Protein AF-A0A9E3VL51-F1 (afdb_monomer_lite)

Sequence (146 aa):
MKTIVNIFRLIFYLMVAVIAVWIGSEVNYARRINPKGKFGTLQEYLARHPDTTRIYKTEKNGNQYIIAHGKVDAPLALPSSPPAYVFDSSGKLIDWAKDPGDNSNFQDKWRSDKREAITRKEIEKTFQPAGRADGSPAAGEPSAHP

Structure (mmCIF, N/CA/C/O backbone):
data_AF-A0A9E3VL51-F1
#
_entry.id   AF-A0A9E3VL51-F1
#
loop_
_atom_site.group_PDB
_atom_site.id
_atom_site.type_symbol
_atom_site.label_atom_id
_atom_site.label_alt_id
_atom_site.label_comp_id
_atom_site.label_asym_id
_atom_site.label_entity_id
_atom_site.label_seq_id
_atom_site.pdbx_PDB_ins_code
_atom_site.Cartn_x
_atom_site.Cartn_y
_atom_site.Cartn_z
_atom_site.occupancy
_atom_site.B_iso_or_equiv
_atom_site.auth_seq_id
_atom_site.auth_comp_id
_atom_site.auth_asym_id
_atom_site.auth_atom_id
_atom_site.pdbx_PDB_model_num
ATOM 1 N N . MET A 1 1 ? 28.400 9.227 -43.558 1.00 74.50 1 MET A N 1
ATOM 2 C CA . MET A 1 1 ? 27.178 8.391 -43.446 1.00 74.50 1 MET A CA 1
ATOM 3 C C . MET A 1 1 ? 27.254 7.337 -42.332 1.00 74.50 1 MET A C 1
ATOM 5 O O . MET A 1 1 ? 26.358 7.317 -41.503 1.00 74.50 1 MET A O 1
ATOM 9 N N . LYS A 1 2 ? 28.315 6.512 -42.235 1.00 87.44 2 LYS A N 1
ATOM 10 C CA . LYS A 1 2 ? 28.448 5.462 -41.191 1.00 87.44 2 LYS A CA 1
ATOM 11 C C . LYS A 1 2 ? 28.340 5.979 -39.742 1.00 87.44 2 LYS A C 1
ATOM 13 O O . LYS A 1 2 ? 27.643 5.374 -38.937 1.00 87.44 2 LYS A O 1
ATOM 18 N N . THR A 1 3 ? 28.959 7.119 -39.426 1.00 91.62 3 THR A N 1
ATOM 19 C CA . THR A 1 3 ? 28.921 7.723 -38.078 1.00 91.62 3 THR A CA 1
ATOM 20 C C . THR A 1 3 ? 27.504 8.091 -37.640 1.00 91.62 3 THR A C 1
ATOM 22 O O . THR A 1 3 ? 27.109 7.785 -36.523 1.00 91.62 3 THR A O 1
ATOM 25 N N . ILE A 1 4 ? 26.712 8.671 -38.545 1.00 90.88 4 ILE A N 1
ATOM 26 C CA . ILE A 1 4 ? 25.325 9.075 -38.275 1.00 90.88 4 ILE A CA 1
ATOM 27 C C . ILE A 1 4 ? 24.457 7.843 -37.970 1.00 90.88 4 ILE A C 1
ATOM 29 O O . ILE A 1 4 ? 23.721 7.831 -36.989 1.00 90.88 4 ILE A O 1
ATOM 33 N N . VAL A 1 5 ? 24.598 6.766 -38.750 1.00 92.88 5 VAL A N 1
ATOM 34 C CA . VAL A 1 5 ? 23.866 5.505 -38.521 1.00 92.88 5 VAL A CA 1
ATOM 35 C C . VAL A 1 5 ? 24.228 4.873 -37.171 1.00 92.88 5 VAL A C 1
ATOM 37 O O . VAL A 1 5 ? 23.353 4.369 -36.469 1.00 92.88 5 VAL A O 1
ATOM 40 N N . ASN A 1 6 ? 25.503 4.922 -36.777 1.00 95.12 6 ASN A N 1
ATOM 41 C CA . ASN A 1 6 ? 25.940 4.408 -35.478 1.00 95.12 6 ASN A CA 1
ATOM 42 C C . ASN A 1 6 ? 25.379 5.230 -34.308 1.00 95.12 6 ASN A C 1
ATOM 44 O O . ASN A 1 6 ? 24.996 4.645 -33.298 1.00 95.12 6 ASN A O 1
ATOM 48 N N . ILE A 1 7 ? 25.269 6.555 -34.459 1.00 95.88 7 ILE A N 1
ATOM 49 C CA . ILE A 1 7 ? 24.652 7.430 -33.451 1.00 95.88 7 ILE A CA 1
ATOM 50 C C . ILE A 1 7 ? 23.179 7.060 -33.249 1.00 95.88 7 ILE A C 1
ATOM 52 O O . ILE A 1 7 ? 22.758 6.852 -32.114 1.00 95.88 7 ILE A O 1
ATOM 56 N N . PHE A 1 8 ? 22.405 6.893 -34.326 1.00 96.88 8 PHE A N 1
ATOM 57 C CA . PHE A 1 8 ? 20.997 6.494 -34.206 1.00 96.88 8 PHE A CA 1
ATOM 58 C C . PHE A 1 8 ? 20.822 5.132 -33.528 1.00 96.88 8 PHE A C 1
ATOM 60 O O . PHE A 1 8 ? 19.945 4.980 -32.680 1.00 96.88 8 PHE A O 1
ATOM 67 N N . ARG A 1 9 ? 21.680 4.154 -33.843 1.00 97.31 9 ARG A N 1
ATOM 68 C CA . ARG A 1 9 ? 21.671 2.845 -33.168 1.00 97.31 9 ARG A CA 1
ATOM 69 C C . ARG A 1 9 ? 21.969 2.969 -31.678 1.00 97.31 9 ARG A C 1
ATOM 71 O O . ARG A 1 9 ? 21.277 2.354 -30.874 1.00 97.31 9 ARG A O 1
ATOM 78 N N . LEU A 1 10 ? 22.968 3.770 -31.308 1.00 97.31 10 LEU A N 1
ATOM 79 C CA . LEU A 1 10 ? 23.308 4.002 -29.906 1.00 97.31 10 LEU A CA 1
ATOM 80 C C . LEU A 1 10 ? 22.140 4.645 -29.148 1.00 97.31 10 LEU A C 1
ATOM 82 O O . LEU A 1 10 ? 21.767 4.151 -28.089 1.00 97.31 10 LEU A O 1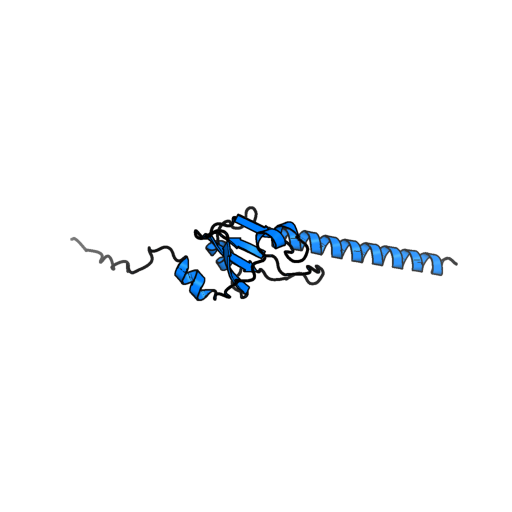
ATOM 86 N N . ILE A 1 11 ? 21.528 5.693 -29.709 1.00 97.56 11 ILE A N 1
ATOM 87 C CA . ILE A 1 11 ? 20.356 6.358 -29.116 1.00 97.56 11 ILE A CA 1
ATOM 88 C C . ILE A 1 11 ? 19.211 5.362 -28.929 1.00 97.56 11 ILE A C 1
ATOM 90 O O . ILE A 1 11 ? 18.610 5.307 -27.858 1.00 97.56 11 ILE A O 1
ATOM 94 N N . PHE A 1 12 ? 18.944 4.538 -29.942 1.00 97.75 12 PHE A N 1
ATOM 95 C CA . PHE A 1 12 ? 17.915 3.510 -29.865 1.00 97.75 12 PHE A CA 1
ATOM 96 C C . PHE A 1 12 ? 18.172 2.526 -28.713 1.00 97.75 12 PHE A C 1
ATOM 98 O O . PHE A 1 12 ? 17.281 2.297 -27.897 1.00 97.75 12 PHE A O 1
ATOM 105 N N . TYR A 1 13 ? 19.390 1.991 -28.586 1.00 98.19 13 TYR A N 1
ATOM 106 C CA . TYR A 1 13 ? 19.721 1.078 -27.488 1.00 98.19 13 TYR A CA 1
ATOM 107 C C . TYR A 1 13 ? 19.619 1.741 -26.115 1.00 98.19 13 TYR A C 1
ATOM 109 O O . TYR A 1 13 ? 19.123 1.117 -25.178 1.00 98.19 13 TYR A O 1
ATOM 117 N N . LEU A 1 14 ? 20.033 3.005 -25.994 1.00 98.06 14 LEU A N 1
ATOM 118 C CA . LEU A 1 14 ? 19.889 3.760 -24.750 1.00 98.06 14 LEU A CA 1
ATOM 119 C C . LEU A 1 14 ? 18.415 3.941 -24.371 1.00 98.06 14 LEU A C 1
ATOM 121 O O . LEU A 1 14 ? 18.055 3.706 -23.220 1.00 98.06 14 LEU A O 1
ATOM 125 N N . MET A 1 15 ? 17.545 4.279 -25.328 1.00 97.56 15 MET A N 1
ATOM 126 C CA . MET A 1 15 ? 16.105 4.374 -25.074 1.00 97.56 15 MET A CA 1
ATOM 127 C C . MET A 1 15 ? 15.510 3.039 -24.619 1.00 97.56 15 MET A C 1
ATOM 129 O O . MET A 1 15 ? 14.781 2.999 -23.629 1.00 97.56 15 MET A O 1
ATOM 133 N N . VAL A 1 16 ? 15.848 1.939 -25.300 1.00 97.88 16 VAL A N 1
ATOM 134 C CA . VAL A 1 16 ? 15.376 0.597 -24.925 1.00 97.88 16 VAL A CA 1
ATOM 135 C C . VAL A 1 16 ? 15.843 0.224 -23.515 1.00 97.88 16 VAL A C 1
ATOM 137 O O . VAL A 1 16 ? 15.047 -0.280 -22.724 1.00 97.88 16 VAL A O 1
ATOM 140 N N . ALA A 1 17 ? 17.100 0.513 -23.168 1.00 96.81 17 ALA A N 1
ATOM 141 C CA . ALA A 1 17 ? 17.639 0.246 -21.837 1.00 96.81 17 ALA A CA 1
ATOM 142 C C . ALA A 1 17 ? 16.905 1.038 -20.741 1.00 96.81 17 ALA A C 1
ATOM 144 O O . ALA A 1 17 ? 16.533 0.464 -19.719 1.00 96.81 17 ALA A O 1
ATOM 145 N N . VAL A 1 18 ? 16.634 2.330 -20.964 1.00 95.69 18 VAL A N 1
ATOM 146 C CA . VAL A 1 18 ? 15.885 3.171 -20.014 1.00 95.69 18 VAL A CA 1
ATOM 147 C C . VAL A 1 18 ? 14.462 2.645 -19.812 1.00 95.69 18 VAL A C 1
ATOM 149 O O . VAL A 1 18 ? 14.020 2.510 -18.670 1.00 95.69 18 VAL A O 1
ATOM 152 N N . ILE A 1 19 ? 13.766 2.278 -20.894 1.00 95.00 19 ILE A N 1
ATOM 153 C CA . ILE A 1 19 ? 12.416 1.701 -20.817 1.00 95.00 19 ILE A CA 1
ATOM 154 C C . ILE A 1 19 ? 12.438 0.380 -20.038 1.00 95.00 19 ILE A C 1
ATOM 156 O O . ILE A 1 19 ? 11.595 0.167 -19.168 1.00 95.00 19 ILE A O 1
ATOM 160 N N . ALA A 1 20 ? 13.412 -0.496 -20.296 1.00 95.50 20 ALA A N 1
ATOM 161 C CA . ALA A 1 20 ? 13.527 -1.773 -19.594 1.00 95.50 20 ALA A CA 1
ATOM 162 C C . ALA A 1 20 ? 13.759 -1.590 -18.083 1.00 95.50 20 ALA A C 1
ATOM 164 O O . ALA A 1 20 ? 13.119 -2.269 -17.276 1.00 95.50 20 ALA A O 1
ATOM 165 N N . VAL A 1 21 ? 14.622 -0.647 -17.689 1.00 94.56 21 VAL A N 1
ATOM 166 C CA . VAL A 1 21 ? 14.849 -0.312 -16.273 1.00 94.56 21 VAL A CA 1
ATOM 167 C C . VAL A 1 21 ? 13.580 0.256 -15.632 1.00 94.56 21 VAL A C 1
ATOM 169 O O . VAL A 1 21 ? 13.233 -0.140 -14.517 1.00 94.56 21 VAL A O 1
ATOM 172 N N . TRP A 1 22 ? 12.855 1.131 -16.333 1.00 93.44 22 TRP A N 1
ATOM 173 C CA . TRP A 1 22 ? 11.591 1.688 -15.848 1.00 93.44 22 TRP A CA 1
ATOM 174 C C . TRP A 1 22 ? 10.532 0.596 -15.615 1.00 93.44 22 TRP A C 1
ATOM 176 O O . TRP A 1 22 ? 9.996 0.485 -14.511 1.00 93.44 22 TRP A O 1
ATOM 186 N N . ILE A 1 23 ? 10.314 -0.290 -16.596 1.00 92.94 23 ILE A N 1
ATOM 187 C CA . ILE A 1 23 ? 9.395 -1.435 -16.467 1.00 92.94 23 ILE A CA 1
ATOM 188 C C . ILE A 1 23 ? 9.811 -2.333 -15.295 1.00 92.94 23 ILE A C 1
ATOM 190 O O . ILE A 1 23 ? 8.974 -2.740 -14.486 1.00 92.94 23 ILE A O 1
ATOM 194 N N . GLY A 1 24 ? 11.107 -2.634 -15.172 1.00 92.94 24 GLY A N 1
ATOM 195 C CA . GLY A 1 24 ? 11.634 -3.437 -14.070 1.00 92.94 24 GLY A CA 1
ATOM 196 C C . GLY A 1 24 ? 11.361 -2.806 -12.701 1.00 92.94 24 GLY A C 1
ATOM 197 O O . GLY A 1 24 ? 10.958 -3.509 -11.770 1.00 92.94 24 GLY A O 1
ATOM 198 N N . SER A 1 25 ? 11.513 -1.484 -12.586 1.00 91.06 25 SER A N 1
ATOM 199 C CA . SER A 1 25 ? 11.181 -0.727 -11.376 1.00 91.06 25 SER A CA 1
ATOM 200 C C . SER A 1 25 ? 9.696 -0.820 -11.027 1.00 91.06 25 SER A C 1
ATOM 202 O O . SER A 1 25 ? 9.370 -1.125 -9.880 1.00 91.06 25 SER A O 1
ATOM 204 N N . GLU A 1 26 ? 8.800 -0.629 -11.998 1.00 90.69 26 GLU A N 1
ATOM 205 C CA . GLU A 1 26 ? 7.345 -0.737 -11.808 1.00 90.69 26 GLU A CA 1
ATOM 206 C C . GLU A 1 26 ? 6.927 -2.137 -11.337 1.00 90.69 26 GLU A C 1
ATOM 208 O O . GLU A 1 26 ? 6.191 -2.290 -10.356 1.00 90.69 26 GLU A O 1
ATOM 213 N N . VAL A 1 27 ? 7.454 -3.185 -11.977 1.00 92.00 27 VAL A N 1
ATOM 214 C CA . VAL A 1 27 ? 7.180 -4.578 -11.591 1.00 92.00 27 VAL A CA 1
ATOM 215 C C . VAL A 1 27 ? 7.719 -4.872 -10.192 1.00 92.00 27 VAL A C 1
ATOM 217 O O . VAL A 1 27 ? 7.027 -5.483 -9.373 1.00 92.00 27 VAL A O 1
ATOM 220 N N . ASN A 1 28 ? 8.942 -4.433 -9.889 1.00 92.56 28 ASN A N 1
ATOM 221 C CA . ASN A 1 28 ? 9.540 -4.616 -8.571 1.00 92.56 28 ASN A CA 1
ATOM 222 C C . ASN A 1 28 ? 8.766 -3.853 -7.487 1.00 92.56 28 ASN A C 1
ATOM 224 O O . ASN A 1 28 ? 8.507 -4.392 -6.410 1.00 92.56 28 ASN A O 1
ATOM 228 N N . TYR A 1 29 ? 8.354 -2.616 -7.762 1.00 92.19 29 TYR A N 1
ATOM 229 C CA . TYR A 1 29 ? 7.515 -1.831 -6.867 1.00 92.19 29 TYR A CA 1
ATOM 230 C C . TYR A 1 29 ? 6.194 -2.551 -6.590 1.00 92.19 29 TYR A C 1
ATOM 232 O O . TYR A 1 29 ? 5.939 -2.890 -5.435 1.00 92.19 29 TYR A O 1
ATOM 240 N N . ALA A 1 30 ? 5.433 -2.907 -7.631 1.00 91.75 30 ALA A N 1
ATOM 241 C CA . ALA A 1 30 ? 4.165 -3.627 -7.511 1.00 91.75 30 ALA A CA 1
ATOM 242 C C . ALA A 1 30 ? 4.298 -4.923 -6.694 1.00 91.75 30 ALA A C 1
ATOM 244 O O . ALA A 1 30 ? 3.460 -5.223 -5.842 1.00 91.75 30 ALA A O 1
ATOM 245 N N . ARG A 1 31 ? 5.384 -5.680 -6.903 1.00 92.88 31 ARG A N 1
ATOM 246 C CA . ARG A 1 31 ? 5.680 -6.885 -6.119 1.00 92.88 31 ARG A CA 1
ATOM 247 C C . ARG A 1 31 ? 5.956 -6.573 -4.658 1.00 92.88 31 ARG A C 1
ATOM 249 O O . ARG A 1 31 ? 5.488 -7.328 -3.812 1.00 92.88 31 ARG A O 1
ATOM 256 N N . ARG A 1 32 ? 6.691 -5.506 -4.333 1.00 91.62 32 ARG A N 1
ATOM 257 C CA . ARG A 1 32 ? 7.026 -5.129 -2.946 1.00 91.62 32 ARG A CA 1
ATOM 258 C C . ARG A 1 32 ? 5.794 -4.725 -2.141 1.00 91.62 32 ARG A C 1
ATOM 260 O O . ARG A 1 32 ? 5.664 -5.194 -1.012 1.00 91.62 32 ARG A O 1
ATOM 267 N N . ILE A 1 33 ? 4.873 -3.971 -2.738 1.00 94.31 33 ILE A N 1
ATOM 268 C CA . ILE A 1 33 ? 3.664 -3.473 -2.058 1.00 94.31 33 ILE A CA 1
ATOM 269 C C . ILE A 1 33 ? 2.475 -4.445 -2.089 1.00 94.31 33 ILE A C 1
ATOM 271 O O . ILE A 1 33 ? 1.484 -4.226 -1.408 1.00 94.31 33 ILE A O 1
ATOM 275 N N . ASN A 1 34 ? 2.555 -5.551 -2.835 1.00 95.56 34 ASN A N 1
ATOM 276 C CA . ASN A 1 34 ? 1.509 -6.573 -2.806 1.00 95.56 34 ASN A CA 1
ATOM 277 C C . ASN A 1 34 ? 1.444 -7.253 -1.417 1.00 95.56 34 ASN A C 1
ATOM 279 O O . ASN A 1 34 ? 2.468 -7.809 -0.996 1.00 95.56 34 ASN A O 1
ATOM 283 N N . PRO A 1 35 ? 0.286 -7.256 -0.726 1.00 96.06 35 PRO A N 1
ATOM 284 C CA . PRO A 1 35 ? 0.134 -7.855 0.603 1.00 96.06 35 PRO A CA 1
ATOM 285 C C . PRO A 1 35 ? 0.059 -9.392 0.595 1.00 96.06 35 PRO A C 1
ATOM 287 O O . PRO A 1 35 ? 0.287 -10.031 1.625 1.00 96.06 35 PRO A O 1
ATOM 290 N N . LYS A 1 36 ? -0.245 -10.015 -0.553 1.00 95.81 36 LYS A N 1
ATOM 291 C CA . LYS A 1 36 ? -0.479 -11.461 -0.665 1.00 95.81 36 LYS A CA 1
ATOM 292 C C . LYS A 1 36 ? 0.735 -12.260 -0.181 1.00 95.81 36 LYS A C 1
ATOM 294 O O . LYS A 1 36 ? 1.840 -12.100 -0.696 1.00 95.81 36 LYS A O 1
ATOM 299 N N . GLY A 1 37 ? 0.506 -13.135 0.801 1.00 94.69 37 GLY A N 1
ATOM 300 C CA . GLY A 1 37 ? 1.543 -13.973 1.414 1.00 94.69 37 GLY A CA 1
ATOM 301 C C . GLY A 1 37 ? 2.520 -13.220 2.324 1.00 94.69 37 GLY A C 1
ATOM 302 O O . GLY A 1 37 ? 3.539 -13.785 2.705 1.00 94.69 37 GLY A O 1
ATOM 303 N N . LYS A 1 38 ? 2.247 -11.950 2.654 1.00 95.50 38 LYS A N 1
ATOM 304 C CA . LYS A 1 38 ? 3.124 -11.113 3.486 1.00 95.50 38 LYS A CA 1
ATOM 305 C C . LYS A 1 38 ? 2.474 -10.677 4.787 1.00 95.50 38 LYS A C 1
ATOM 307 O O . LYS A 1 38 ? 3.127 -10.726 5.824 1.00 95.50 38 LYS A O 1
ATOM 312 N N . PHE A 1 39 ? 1.240 -10.205 4.718 1.00 96.44 39 PHE A N 1
ATOM 313 C CA . PHE A 1 39 ? 0.458 -9.847 5.891 1.00 96.44 39 PHE A CA 1
ATOM 314 C C . PHE A 1 39 ? -1.029 -9.944 5.565 1.00 96.44 39 PHE A C 1
ATOM 316 O O . PHE A 1 39 ? -1.449 -9.695 4.433 1.00 96.44 39 PHE A O 1
ATOM 323 N N . GLY A 1 40 ? -1.811 -10.322 6.567 1.00 96.69 40 GLY A N 1
ATOM 324 C CA . GLY A 1 40 ? -3.266 -10.390 6.515 1.00 96.69 40 GLY A CA 1
ATOM 325 C C . GLY A 1 40 ? -3.941 -9.516 7.567 1.00 96.69 40 GLY A C 1
ATOM 326 O O . GLY A 1 40 ? -5.166 -9.424 7.555 1.00 96.69 40 GLY A O 1
ATOM 327 N N . THR A 1 41 ? -3.175 -8.878 8.458 1.00 97.06 41 THR A N 1
ATOM 328 C CA . THR A 1 41 ? -3.718 -8.061 9.550 1.00 97.06 41 THR A CA 1
ATOM 329 C C . THR A 1 41 ? -3.078 -6.675 9.637 1.00 97.06 41 THR A C 1
ATOM 331 O O . THR A 1 41 ? -1.962 -6.445 9.164 1.00 97.06 41 THR A O 1
ATOM 334 N N . LEU A 1 42 ? -3.785 -5.738 10.269 1.00 95.88 42 LEU A N 1
ATOM 335 C CA . LEU A 1 42 ? -3.323 -4.376 10.526 1.00 95.88 42 LEU A CA 1
ATOM 336 C C . LEU A 1 42 ? -2.089 -4.365 11.436 1.00 95.88 42 LEU A C 1
ATOM 338 O O . LEU A 1 42 ? -1.171 -3.581 11.218 1.00 95.88 42 LEU A O 1
ATOM 342 N N . GLN A 1 43 ? -2.029 -5.267 12.417 1.00 95.06 43 GLN A N 1
ATOM 343 C CA . GLN A 1 43 ? -0.877 -5.395 13.306 1.00 95.06 43 GLN A CA 1
ATOM 344 C C . GLN A 1 43 ? 0.381 -5.830 12.539 1.00 95.06 43 GLN A C 1
ATOM 346 O O . GLN A 1 43 ? 1.435 -5.212 12.682 1.00 95.06 43 GLN A O 1
ATOM 351 N N . GLU A 1 44 ? 0.268 -6.849 11.682 1.00 95.56 44 GLU A N 1
ATOM 352 C CA . GLU A 1 44 ? 1.368 -7.296 10.818 1.00 95.56 44 GLU A CA 1
ATOM 353 C C . GLU A 1 44 ? 1.801 -6.204 9.832 1.00 95.56 44 GLU A C 1
ATOM 355 O O . GLU A 1 44 ? 2.998 -6.008 9.605 1.00 95.56 44 GLU A O 1
ATOM 360 N N . TYR A 1 45 ? 0.837 -5.465 9.270 1.00 96.06 45 TYR A N 1
ATOM 361 C CA . TYR A 1 45 ? 1.109 -4.314 8.414 1.00 96.06 45 TYR A CA 1
ATOM 362 C C . TYR A 1 45 ? 1.924 -3.247 9.158 1.00 96.06 45 TYR A C 1
ATOM 364 O O . TYR A 1 45 ? 2.988 -2.843 8.690 1.00 96.06 45 TYR A O 1
ATOM 372 N N . LEU A 1 46 ? 1.475 -2.821 10.342 1.00 94.88 46 LEU A N 1
ATOM 373 C CA . LEU A 1 46 ? 2.154 -1.791 11.129 1.00 94.88 46 LEU A CA 1
ATOM 374 C C . LEU A 1 46 ? 3.548 -2.231 11.584 1.00 94.88 46 LEU A C 1
ATOM 376 O O . LEU A 1 46 ? 4.468 -1.410 11.584 1.00 94.88 46 LEU A O 1
ATOM 380 N N . ALA A 1 47 ? 3.730 -3.505 11.939 1.00 94.12 47 ALA A N 1
ATOM 381 C CA . ALA A 1 47 ? 5.036 -4.061 12.292 1.00 94.12 47 ALA A CA 1
ATOM 382 C C . ALA A 1 47 ? 6.028 -3.995 11.119 1.00 94.12 47 ALA A C 1
ATOM 384 O O . ALA A 1 47 ? 7.208 -3.711 11.312 1.00 94.12 47 ALA A O 1
ATOM 385 N N . ARG A 1 48 ? 5.544 -4.214 9.891 1.00 93.94 48 ARG A N 1
ATOM 386 C CA . ARG A 1 48 ? 6.348 -4.155 8.662 1.00 93.94 48 ARG A CA 1
ATOM 387 C C . ARG A 1 48 ? 6.599 -2.731 8.166 1.00 93.94 48 ARG A C 1
ATOM 389 O O . ARG A 1 48 ? 7.603 -2.488 7.502 1.00 93.94 48 ARG A O 1
ATOM 396 N N . HIS A 1 49 ? 5.691 -1.811 8.471 1.00 93.75 49 HIS A N 1
ATOM 397 C CA . HIS A 1 49 ? 5.722 -0.424 8.014 1.00 93.75 49 HIS A CA 1
ATOM 398 C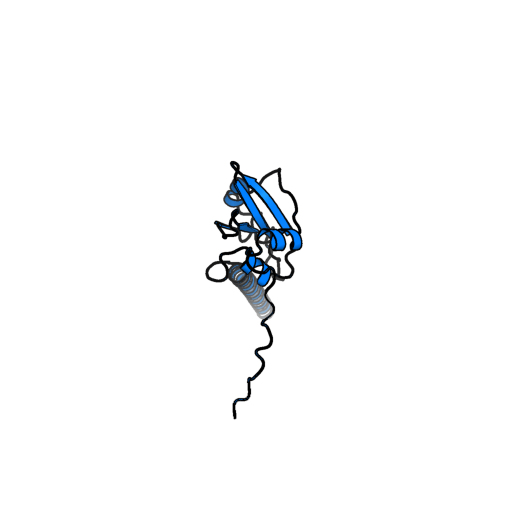 C . HIS A 1 49 ? 5.777 0.535 9.216 1.00 93.75 49 HIS A C 1
ATOM 400 O O . HIS A 1 49 ? 4.784 1.219 9.509 1.00 93.75 49 HIS A O 1
ATOM 406 N N . PRO A 1 50 ? 6.913 0.575 9.951 1.00 91.56 50 PRO A N 1
ATOM 407 C CA . PRO A 1 50 ? 7.082 1.394 11.156 1.00 91.56 50 PRO A CA 1
ATOM 408 C C . PRO A 1 50 ? 6.846 2.894 10.899 1.00 91.56 50 PRO A C 1
ATOM 410 O O . PRO A 1 50 ? 6.381 3.616 11.776 1.00 91.56 50 PRO A O 1
ATOM 413 N N . ASP A 1 51 ? 7.089 3.341 9.671 1.00 90.88 51 ASP A N 1
ATOM 414 C CA . ASP A 1 51 ? 6.999 4.720 9.199 1.00 90.88 51 ASP A CA 1
ATOM 415 C C . ASP A 1 51 ? 5.620 5.110 8.629 1.00 90.88 51 ASP A C 1
ATOM 417 O O . ASP A 1 51 ? 5.469 6.195 8.066 1.00 90.88 51 ASP A O 1
ATOM 421 N N . THR A 1 52 ? 4.590 4.265 8.774 1.00 92.81 52 THR A N 1
ATOM 422 C CA . THR A 1 52 ? 3.229 4.611 8.329 1.00 92.81 52 THR A CA 1
ATOM 423 C C . THR A 1 52 ? 2.691 5.810 9.112 1.00 92.81 52 THR A C 1
ATOM 425 O O . THR A 1 52 ? 2.414 5.710 10.307 1.00 92.81 52 THR A O 1
ATOM 428 N N . THR A 1 53 ? 2.476 6.929 8.419 1.00 89.88 53 THR A N 1
ATOM 429 C CA . THR A 1 53 ? 1.933 8.173 9.000 1.00 89.88 53 THR A CA 1
ATOM 430 C C . THR A 1 53 ? 0.502 8.478 8.573 1.00 89.88 53 THR A C 1
ATOM 432 O O . THR A 1 53 ? -0.196 9.227 9.248 1.00 89.88 53 THR A O 1
ATOM 435 N N . ARG A 1 54 ? 0.049 7.912 7.451 1.00 94.56 54 ARG A N 1
ATOM 436 C CA . ARG A 1 54 ? -1.260 8.201 6.859 1.00 94.56 54 ARG A CA 1
ATOM 437 C C . ARG A 1 54 ? -2.203 7.037 7.101 1.00 94.56 54 ARG A C 1
ATOM 439 O O . ARG A 1 54 ? -2.225 6.080 6.325 1.00 94.56 54 ARG A O 1
ATOM 446 N N . ILE A 1 55 ? -2.960 7.129 8.187 1.00 96.31 55 ILE A N 1
ATOM 447 C CA . ILE A 1 55 ? -3.993 6.157 8.519 1.00 96.31 55 ILE A CA 1
ATOM 448 C C . ILE A 1 55 ? -5.306 6.894 8.748 1.00 96.31 55 ILE A C 1
ATOM 450 O O . ILE A 1 55 ? -5.346 7.928 9.412 1.00 96.31 55 ILE A O 1
ATOM 454 N N . TYR A 1 56 ? -6.373 6.361 8.169 1.00 96.25 56 TYR A N 1
ATOM 455 C CA . TYR A 1 56 ? -7.704 6.936 8.246 1.00 96.25 56 TYR A CA 1
ATOM 456 C C . TYR A 1 56 ? -8.692 5.899 8.741 1.00 96.25 56 TYR A C 1
ATOM 458 O O . TYR A 1 56 ? -8.674 4.750 8.302 1.00 96.25 56 TYR A O 1
ATOM 466 N N . LYS A 1 57 ? -9.601 6.333 9.599 1.00 95.69 57 LYS A N 1
ATOM 467 C CA . LYS A 1 57 ? -10.819 5.610 9.916 1.00 95.69 57 LYS A CA 1
ATOM 468 C C . LYS A 1 57 ? -11.926 6.095 8.990 1.00 95.69 57 LYS A C 1
ATOM 470 O O . LYS A 1 57 ? -12.064 7.293 8.740 1.00 95.69 57 LYS A O 1
ATOM 475 N N . THR A 1 58 ? -12.710 5.170 8.460 1.00 95.38 58 THR A N 1
ATOM 476 C CA . THR A 1 58 ? -13.896 5.497 7.673 1.00 95.38 58 THR A CA 1
ATOM 477 C C . THR A 1 58 ? -15.038 4.568 8.040 1.00 95.38 58 THR A C 1
ATOM 479 O O . THR A 1 58 ? -14.820 3.438 8.473 1.00 95.38 58 THR A O 1
ATOM 482 N N . GLU A 1 59 ? -16.261 5.053 7.887 1.00 94.19 59 GLU A N 1
ATOM 483 C CA . GLU A 1 59 ? -17.464 4.265 8.099 1.00 94.19 59 GLU A CA 1
ATOM 484 C C . GLU A 1 59 ? -18.169 4.057 6.763 1.00 94.19 59 GLU A C 1
ATOM 486 O O . GLU A 1 59 ? -18.347 4.998 5.985 1.00 94.19 59 GLU A O 1
ATOM 491 N N . LYS A 1 60 ? -18.574 2.817 6.494 1.00 91.75 60 LYS A N 1
ATOM 492 C CA . LYS A 1 60 ? -19.368 2.473 5.321 1.00 91.75 60 LYS A CA 1
ATOM 493 C C . LYS A 1 60 ? -20.425 1.448 5.700 1.00 91.75 60 LYS A C 1
ATOM 495 O O . LYS A 1 60 ? -20.103 0.377 6.211 1.00 91.75 60 LYS A O 1
ATOM 500 N N . ASN A 1 61 ? -21.688 1.768 5.421 1.00 90.94 61 ASN A N 1
ATOM 501 C CA . ASN A 1 61 ? -22.841 0.918 5.735 1.00 90.94 61 ASN A CA 1
ATOM 502 C C . ASN A 1 61 ? -22.871 0.491 7.219 1.00 90.94 61 ASN A C 1
ATOM 504 O O . ASN A 1 61 ? -23.041 -0.690 7.510 1.00 90.94 61 ASN A O 1
ATOM 508 N N . GLY A 1 62 ? -22.604 1.423 8.143 1.00 90.75 62 GLY A N 1
ATOM 509 C CA . GLY A 1 62 ? -22.562 1.159 9.588 1.00 90.75 62 GLY A CA 1
ATOM 510 C C . GLY A 1 62 ? -21.348 0.360 10.079 1.00 90.75 62 GLY A C 1
ATOM 511 O O . GLY A 1 62 ? -21.236 0.098 11.272 1.00 90.75 62 GLY A O 1
ATOM 512 N N . ASN A 1 63 ? -20.431 -0.028 9.188 1.00 93.88 63 ASN A N 1
ATOM 513 C CA . ASN A 1 63 ? -19.217 -0.758 9.542 1.00 93.88 63 ASN A CA 1
ATOM 514 C C . ASN A 1 63 ? -18.005 0.170 9.514 1.00 93.88 63 ASN A C 1
ATOM 516 O O . ASN A 1 63 ? -17.856 0.988 8.602 1.00 93.88 63 ASN A O 1
ATOM 520 N N . GLN A 1 64 ? -17.123 0.015 10.499 1.00 94.12 64 GLN A N 1
ATOM 521 C CA . GLN A 1 64 ? -15.876 0.767 10.581 1.00 94.12 64 GLN A CA 1
ATOM 522 C C . GLN A 1 64 ? -14.757 0.040 9.840 1.00 94.12 64 GLN A C 1
ATOM 524 O O . GLN A 1 64 ? -14.561 -1.164 10.002 1.00 94.12 64 GLN A O 1
ATOM 529 N N . TYR A 1 65 ? -14.000 0.809 9.067 1.00 96.56 65 TYR A N 1
ATOM 530 C CA . TYR A 1 65 ? -12.851 0.351 8.304 1.00 96.56 65 TYR A CA 1
ATOM 531 C C . TYR A 1 65 ? -11.658 1.258 8.559 1.00 96.56 65 TYR A C 1
ATOM 533 O O . TYR A 1 65 ? -11.799 2.450 8.849 1.00 96.56 65 TYR A O 1
ATOM 541 N N . ILE A 1 66 ? -10.472 0.686 8.408 1.00 97.25 66 ILE A N 1
ATOM 542 C CA . ILE A 1 66 ? -9.207 1.396 8.549 1.00 97.25 66 ILE A CA 1
ATOM 543 C C . ILE A 1 66 ? -8.496 1.350 7.212 1.00 97.25 66 ILE A C 1
ATOM 545 O O . ILE A 1 66 ? -8.286 0.279 6.652 1.00 97.25 66 ILE A O 1
ATOM 549 N N . ILE A 1 67 ? -8.113 2.516 6.708 1.00 97.44 67 ILE A N 1
ATOM 550 C CA . ILE A 1 67 ? -7.347 2.660 5.478 1.00 97.44 67 ILE A CA 1
ATOM 551 C C . ILE A 1 67 ? -5.955 3.144 5.854 1.00 97.44 67 ILE A C 1
ATOM 553 O O . ILE A 1 67 ? -5.787 4.286 6.281 1.00 97.44 67 ILE A O 1
ATOM 557 N N . ALA A 1 68 ? -4.954 2.287 5.682 1.00 97.31 68 ALA A N 1
ATOM 558 C CA . ALA A 1 68 ? -3.557 2.667 5.836 1.00 97.31 68 ALA A CA 1
ATOM 559 C C . ALA A 1 68 ? -2.933 2.903 4.461 1.00 97.31 68 ALA A C 1
ATOM 561 O O . ALA A 1 68 ? -3.091 2.086 3.553 1.00 97.31 68 ALA A O 1
ATOM 562 N N . HIS A 1 69 ? -2.216 4.013 4.306 1.00 96.12 69 HIS A N 1
ATOM 563 C CA . HIS A 1 69 ? -1.440 4.290 3.104 1.00 96.12 69 HIS A CA 1
ATOM 564 C C . HIS A 1 69 ? 0.020 3.900 3.330 1.00 96.12 69 HIS A C 1
ATOM 566 O O . HIS A 1 69 ? 0.649 4.337 4.296 1.00 96.12 69 HIS A O 1
ATOM 572 N N . GLY A 1 70 ? 0.561 3.092 2.421 1.00 93.50 70 GLY A N 1
ATOM 573 C CA . GLY A 1 70 ? 1.979 2.756 2.406 1.00 93.50 70 GLY A CA 1
ATOM 574 C C . GLY A 1 70 ? 2.835 3.906 1.884 1.00 93.50 70 GLY A C 1
ATOM 575 O O . GLY A 1 70 ? 2.341 4.958 1.482 1.00 93.50 70 GLY A O 1
ATOM 576 N N . LYS A 1 71 ? 4.148 3.691 1.856 1.00 90.25 71 LYS A N 1
ATOM 577 C CA . LYS A 1 71 ? 5.103 4.639 1.283 1.00 90.25 71 LYS A CA 1
ATOM 578 C C . LYS A 1 71 ? 5.267 4.418 -0.222 1.00 90.25 71 LYS A C 1
ATOM 580 O O . LYS A 1 71 ? 5.256 3.285 -0.711 1.00 90.25 71 LYS A O 1
ATOM 585 N N . VAL A 1 72 ? 5.477 5.507 -0.953 1.00 87.69 72 VAL A N 1
ATOM 586 C CA . VAL A 1 72 ? 6.013 5.451 -2.316 1.00 87.69 72 VAL A CA 1
ATOM 587 C C . VAL A 1 72 ? 7.534 5.432 -2.199 1.00 87.69 72 VAL A C 1
ATOM 589 O O . VAL A 1 72 ? 8.149 6.456 -1.921 1.00 87.69 72 VAL A O 1
ATOM 592 N N . ASP A 1 73 ? 8.128 4.247 -2.329 1.00 82.38 73 ASP A N 1
ATOM 593 C CA . ASP A 1 73 ? 9.583 4.051 -2.278 1.00 82.38 73 ASP A CA 1
ATOM 594 C C . ASP A 1 73 ? 10.077 3.366 -3.560 1.00 82.38 73 ASP A C 1
ATOM 596 O O . ASP A 1 73 ? 10.437 2.179 -3.615 1.00 82.38 73 ASP A O 1
ATOM 600 N N . ALA A 1 74 ? 9.966 4.114 -4.654 1.00 80.25 74 ALA A N 1
ATOM 601 C CA . ALA A 1 74 ? 10.398 3.685 -5.968 1.00 80.25 74 ALA A CA 1
ATOM 602 C C . ALA A 1 74 ? 10.860 4.905 -6.776 1.00 80.25 74 ALA A C 1
ATOM 604 O O . ALA A 1 74 ? 10.023 5.641 -7.282 1.00 80.25 74 ALA A O 1
ATOM 605 N N . PRO A 1 75 ? 12.177 5.130 -6.922 1.00 79.31 75 PRO A N 1
ATOM 606 C CA . PRO A 1 75 ? 12.702 6.333 -7.573 1.00 79.31 75 PRO A CA 1
ATOM 607 C C . PRO A 1 75 ? 12.344 6.428 -9.062 1.00 79.31 75 PRO A C 1
ATOM 609 O O . PRO A 1 75 ? 12.388 7.511 -9.632 1.00 79.31 75 PRO A O 1
ATOM 612 N N . LEU A 1 76 ? 12.000 5.299 -9.692 1.00 84.38 76 LEU A N 1
ATOM 613 C CA . LEU A 1 76 ? 11.612 5.231 -11.101 1.00 84.38 76 LEU A CA 1
ATOM 614 C C . LEU A 1 76 ? 10.162 4.785 -11.312 1.00 84.38 76 LEU A C 1
ATOM 616 O O . LEU A 1 76 ? 9.713 4.798 -12.451 1.00 84.38 76 LEU A O 1
ATOM 620 N N . ALA A 1 77 ? 9.443 4.367 -10.263 1.00 82.19 77 ALA A N 1
ATOM 621 C CA . ALA A 1 77 ? 8.009 4.107 -10.394 1.00 82.19 77 ALA A CA 1
ATOM 622 C C . ALA A 1 77 ? 7.253 5.378 -10.013 1.00 82.19 77 ALA A C 1
ATOM 624 O O . ALA A 1 77 ? 7.597 6.025 -9.023 1.00 82.19 77 ALA A O 1
ATOM 625 N N . LEU A 1 78 ? 6.234 5.731 -10.787 1.00 83.00 78 LEU A N 1
ATOM 626 C CA . LEU A 1 78 ? 5.496 6.983 -10.608 1.00 83.00 78 LEU A CA 1
ATOM 627 C C . LEU A 1 78 ? 4.014 6.688 -10.371 1.00 83.00 78 LEU A C 1
ATOM 629 O O . LEU A 1 78 ? 3.193 6.984 -11.238 1.00 83.00 78 LEU A O 1
ATOM 633 N N . PRO A 1 79 ? 3.647 6.086 -9.223 1.00 86.12 79 PRO A N 1
ATOM 634 C CA . PRO A 1 79 ? 2.241 5.951 -8.886 1.00 86.12 79 PRO A CA 1
ATOM 635 C C . PRO A 1 79 ? 1.644 7.342 -8.636 1.00 86.12 79 PRO A C 1
ATOM 637 O O . PRO A 1 79 ? 2.285 8.206 -8.030 1.00 86.12 79 PRO A O 1
ATOM 640 N N . SER A 1 80 ? 0.402 7.549 -9.066 1.00 87.00 80 SER A N 1
ATOM 641 C CA . SER A 1 80 ? -0.343 8.788 -8.819 1.00 87.00 80 SER A CA 1
ATOM 642 C C . SER A 1 80 ? -0.599 9.003 -7.324 1.00 87.00 80 SER A C 1
ATOM 644 O O . SER A 1 80 ? -0.672 10.138 -6.845 1.00 87.00 80 SER A O 1
ATOM 646 N N . SER A 1 81 ? -0.686 7.913 -6.555 1.00 89.12 81 SER A N 1
ATOM 647 C CA . SER A 1 81 ? -0.876 7.954 -5.112 1.00 89.12 81 SER A CA 1
ATOM 648 C C . SER A 1 81 ? -0.212 6.774 -4.384 1.00 89.12 81 SER A C 1
ATOM 650 O O . SER A 1 81 ? 0.058 5.733 -4.983 1.00 89.12 81 SER A O 1
ATOM 652 N N . PRO A 1 82 ? 0.068 6.899 -3.072 1.00 93.12 82 PRO A N 1
ATOM 653 C CA . PRO A 1 82 ? 0.604 5.784 -2.300 1.00 93.12 82 PRO A CA 1
ATOM 654 C C . PRO A 1 82 ? -0.392 4.617 -2.206 1.00 93.12 82 PRO A C 1
ATOM 656 O O . PRO A 1 82 ? -1.599 4.867 -2.138 1.00 93.12 82 PRO A O 1
ATOM 659 N N . PRO A 1 83 ? 0.086 3.360 -2.115 1.00 95.69 83 PRO A N 1
ATOM 660 C CA . PRO A 1 83 ? -0.777 2.187 -2.058 1.00 95.69 83 PRO A CA 1
ATOM 661 C C . PRO A 1 83 ? -1.655 2.241 -0.816 1.00 95.69 83 PRO A C 1
ATOM 663 O O . PRO A 1 83 ? -1.188 2.642 0.251 1.00 95.69 83 PRO A O 1
ATOM 666 N N . ALA A 1 84 ? -2.900 1.799 -0.940 1.00 97.25 84 ALA A N 1
ATOM 667 C CA . ALA A 1 84 ? -3.862 1.800 0.154 1.00 97.25 84 ALA A CA 1
ATOM 668 C C . ALA A 1 84 ? -4.255 0.374 0.534 1.00 97.25 84 ALA A C 1
ATOM 670 O O . ALA A 1 84 ? -4.533 -0.456 -0.331 1.00 97.25 84 ALA A O 1
ATOM 671 N N . TYR A 1 85 ? -4.305 0.115 1.836 1.00 98.06 85 TYR A N 1
ATOM 672 C CA . TYR A 1 85 ? -4.685 -1.160 2.434 1.00 98.06 85 TYR A CA 1
ATOM 673 C C . TYR A 1 85 ? -5.907 -0.930 3.310 1.00 98.06 85 TYR A C 1
ATOM 675 O O . TYR A 1 85 ? -5.891 -0.025 4.146 1.00 98.06 85 TYR A O 1
ATOM 683 N N . VAL A 1 86 ? -6.953 -1.730 3.116 1.00 98.00 86 VAL A N 1
ATOM 684 C CA . VAL A 1 86 ? -8.208 -1.594 3.854 1.00 98.00 86 VAL A CA 1
ATOM 685 C C . VAL A 1 86 ? -8.385 -2.771 4.791 1.00 98.00 86 VAL A C 1
ATOM 687 O O . VAL A 1 86 ? -8.388 -3.928 4.363 1.00 98.00 86 VAL A O 1
ATOM 690 N N . PHE A 1 87 ? -8.567 -2.454 6.063 1.00 98.00 87 PHE A N 1
ATOM 691 C CA . PHE A 1 87 ? -8.796 -3.406 7.133 1.00 98.00 87 PHE A CA 1
ATOM 692 C C . PHE A 1 87 ? -10.212 -3.241 7.682 1.00 98.00 87 PHE A C 1
ATOM 694 O O . PHE A 1 87 ? -10.724 -2.122 7.761 1.00 98.00 87 PHE A O 1
ATOM 701 N N . ASP A 1 88 ? -10.846 -4.351 8.046 1.00 96.75 88 ASP A N 1
ATOM 702 C CA . ASP A 1 88 ? -12.116 -4.335 8.772 1.00 96.75 88 ASP A CA 1
ATOM 703 C C . ASP A 1 88 ? -11.925 -3.995 10.263 1.00 96.75 88 ASP A C 1
ATOM 705 O O . ASP A 1 88 ? -10.810 -3.764 10.741 1.00 96.75 88 ASP A O 1
ATOM 709 N N . SER A 1 89 ? -13.022 -3.972 11.018 1.00 94.62 89 SER A N 1
ATOM 710 C CA . SER A 1 89 ? -13.019 -3.682 12.455 1.00 94.62 89 SER A CA 1
ATOM 711 C C . SER A 1 89 ? -12.305 -4.734 13.309 1.00 94.62 89 SER A C 1
ATOM 713 O O . SER A 1 89 ? -11.991 -4.449 14.459 1.00 94.62 89 SER A O 1
ATOM 715 N N . SER A 1 90 ? -12.043 -5.933 12.777 1.00 94.75 90 SER A N 1
ATOM 716 C CA . SER A 1 90 ? -11.207 -6.954 13.427 1.00 94.75 90 SER A CA 1
ATOM 717 C C . SER A 1 90 ? -9.719 -6.782 13.099 1.00 94.75 90 SER A C 1
ATOM 719 O O . SER A 1 90 ? -8.869 -7.473 13.656 1.00 94.75 90 SER A O 1
ATOM 721 N N . GLY A 1 91 ? -9.392 -5.844 12.205 1.00 95.88 91 GLY A N 1
ATOM 722 C CA . GLY A 1 91 ? -8.039 -5.587 11.739 1.00 95.88 91 GLY A CA 1
ATOM 723 C C . GLY A 1 91 ? -7.611 -6.533 10.623 1.00 95.88 91 GLY A C 1
ATOM 724 O O . GLY A 1 91 ? -6.428 -6.563 10.296 1.00 95.88 91 GLY A O 1
ATOM 725 N N . LYS A 1 92 ? -8.524 -7.301 10.020 1.00 97.50 92 LYS A N 1
ATOM 726 C CA . LYS A 1 92 ? -8.216 -8.189 8.894 1.00 97.50 92 LYS A CA 1
ATOM 727 C C . LYS A 1 92 ? -8.196 -7.396 7.593 1.00 97.50 92 LYS A C 1
ATOM 729 O O . LYS A 1 92 ? -9.076 -6.579 7.342 1.00 97.50 92 LYS A O 1
ATOM 734 N N . LEU A 1 93 ? -7.200 -7.654 6.748 1.00 98.12 93 LEU A N 1
ATOM 735 C CA . LEU A 1 93 ? -7.092 -7.064 5.418 1.00 98.12 93 LEU A CA 1
ATOM 736 C C . LEU A 1 93 ? -8.214 -7.604 4.521 1.00 98.12 93 LEU A C 1
ATOM 738 O O . LEU A 1 93 ? -8.309 -8.812 4.292 1.00 98.12 93 LEU A O 1
ATOM 742 N N . ILE A 1 94 ? -9.033 -6.701 3.991 1.00 97.81 94 ILE A N 1
ATOM 743 C CA . ILE A 1 94 ? -10.179 -7.032 3.133 1.00 97.81 94 ILE A CA 1
ATOM 744 C C . ILE A 1 94 ? -10.055 -6.467 1.719 1.00 97.81 94 ILE A C 1
ATOM 746 O O . ILE A 1 94 ? -10.749 -6.930 0.815 1.00 97.81 94 ILE A O 1
ATOM 750 N N . ASP A 1 95 ? -9.204 -5.460 1.518 1.00 97.50 95 ASP A N 1
ATOM 751 C CA . ASP A 1 95 ? -8.996 -4.844 0.212 1.00 97.50 95 ASP A CA 1
ATOM 752 C C . ASP A 1 95 ? -7.630 -4.161 0.115 1.00 97.50 95 ASP A C 1
ATOM 754 O O . ASP A 1 95 ? -7.015 -3.802 1.123 1.00 97.50 95 ASP A O 1
ATOM 758 N N . TRP A 1 96 ? -7.158 -3.967 -1.113 1.00 97.25 96 TRP A N 1
ATOM 759 C CA . TRP A 1 96 ? -5.901 -3.294 -1.403 1.00 97.25 96 TRP A CA 1
ATOM 760 C C . TRP A 1 96 ? -5.891 -2.717 -2.817 1.00 97.25 96 TRP A C 1
ATOM 762 O O . TRP A 1 96 ? -6.314 -3.367 -3.773 1.00 97.25 96 TRP A O 1
ATOM 772 N N . ALA A 1 97 ? -5.314 -1.526 -2.962 1.00 96.69 97 ALA A N 1
ATOM 773 C CA . ALA A 1 97 ? -4.998 -0.946 -4.258 1.00 96.69 97 ALA A CA 1
ATOM 774 C C . ALA A 1 97 ? -3.522 -0.560 -4.340 1.00 96.69 97 ALA A C 1
ATOM 776 O O . ALA A 1 97 ? -2.997 0.147 -3.477 1.00 96.69 97 ALA A O 1
ATOM 777 N N . LYS A 1 98 ? -2.882 -0.992 -5.437 1.00 94.62 98 LYS A N 1
ATOM 778 C CA . LYS A 1 98 ? -1.515 -0.597 -5.803 1.00 94.62 98 LYS A CA 1
ATOM 779 C C . LYS A 1 98 ? -1.401 0.919 -5.944 1.00 94.62 98 LYS A C 1
ATOM 781 O O . LYS A 1 98 ? -0.469 1.515 -5.423 1.00 94.62 98 LYS A O 1
ATOM 786 N N . ASP A 1 99 ? -2.364 1.491 -6.654 1.00 93.62 99 ASP A N 1
ATOM 787 C CA . ASP A 1 99 ? -2.511 2.920 -6.854 1.00 93.62 99 ASP A CA 1
ATOM 788 C C . ASP A 1 99 ? -4.005 3.272 -6.756 1.00 93.62 99 ASP A C 1
ATOM 790 O O . ASP A 1 99 ? -4.757 3.031 -7.706 1.00 93.62 99 ASP A O 1
ATOM 794 N N . PRO A 1 100 ? -4.488 3.738 -5.592 1.00 92.81 100 PRO A N 1
ATOM 795 C CA . PRO A 1 100 ? -5.895 4.081 -5.425 1.00 92.81 100 PRO A CA 1
ATOM 796 C C . PRO A 1 100 ? -6.328 5.284 -6.279 1.00 92.81 100 PRO A C 1
ATOM 798 O O . PRO A 1 100 ? -7.524 5.435 -6.510 1.00 92.81 100 PRO A O 1
ATOM 801 N N . GLY A 1 101 ? -5.401 6.113 -6.770 1.00 89.88 101 GLY A N 1
ATOM 802 C CA . GLY A 1 101 ? -5.669 7.263 -7.643 1.00 89.88 101 GLY A CA 1
ATOM 803 C C . GLY A 1 101 ? -6.103 6.884 -9.064 1.00 89.88 101 GLY A C 1
ATOM 804 O O . GLY A 1 101 ? -6.919 7.588 -9.652 1.00 89.88 101 GLY A O 1
ATOM 805 N N 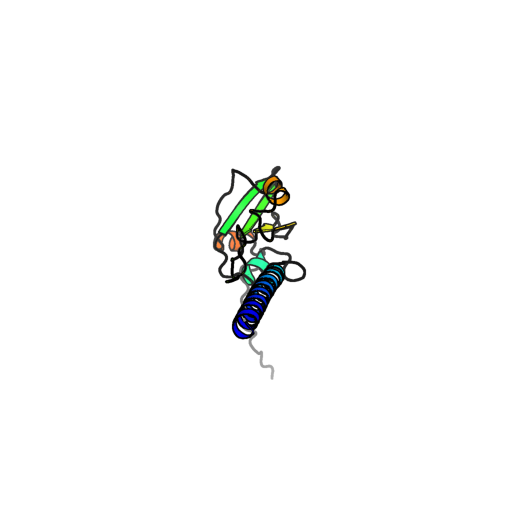. ASP A 1 102 ? -5.672 5.716 -9.545 1.00 90.25 102 ASP A N 1
ATOM 806 C CA . ASP A 1 102 ? -5.996 5.198 -10.885 1.00 90.25 102 ASP A CA 1
ATOM 807 C C . ASP A 1 102 ? -6.969 4.005 -10.859 1.00 90.25 102 ASP A C 1
ATOM 809 O O . ASP A 1 102 ? -7.316 3.434 -11.893 1.00 90.25 102 ASP A O 1
ATOM 813 N N . ASN A 1 103 ? -7.428 3.594 -9.675 1.00 92.62 103 ASN A N 1
ATOM 814 C CA . ASN A 1 103 ? -8.355 2.478 -9.518 1.00 92.62 103 ASN A CA 1
ATOM 815 C C . ASN A 1 103 ? -9.769 2.988 -9.205 1.00 92.62 103 ASN A C 1
ATOM 817 O O . ASN A 1 103 ? -10.127 3.147 -8.036 1.00 92.62 103 ASN A O 1
ATOM 821 N N . SER A 1 104 ? -10.579 3.210 -10.248 1.00 93.31 104 SER A N 1
ATOM 822 C CA . SER A 1 104 ? -11.965 3.691 -10.118 1.00 93.31 104 SER A CA 1
ATOM 823 C C . SER A 1 104 ? -12.799 2.813 -9.185 1.00 93.31 104 SER A C 1
ATOM 825 O O . SER A 1 104 ? -13.429 3.327 -8.270 1.00 93.31 104 SER A O 1
ATOM 827 N N . ASN A 1 105 ? -12.699 1.487 -9.309 1.00 94.75 105 ASN A N 1
ATOM 828 C CA . ASN A 1 105 ? -13.420 0.552 -8.441 1.00 94.75 105 ASN A CA 1
ATOM 829 C C . ASN A 1 105 ? -13.040 0.725 -6.962 1.00 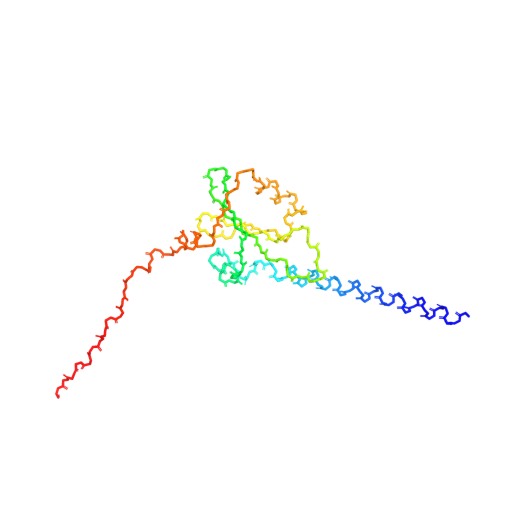94.75 105 ASN A C 1
ATOM 831 O O . ASN A 1 105 ? -13.895 0.646 -6.080 1.00 94.75 105 ASN A O 1
ATOM 835 N N . PHE A 1 106 ? -11.757 0.961 -6.671 1.00 95.25 106 PHE A N 1
ATOM 836 C CA . PHE A 1 106 ? -11.309 1.233 -5.306 1.00 95.25 106 PHE A CA 1
ATOM 837 C C . PHE A 1 106 ? -11.834 2.580 -4.808 1.00 95.25 106 PHE A C 1
ATOM 839 O O . PHE A 1 106 ? -12.252 2.680 -3.654 1.00 95.25 106 PHE A O 1
ATOM 846 N N . GLN A 1 107 ? -11.843 3.607 -5.660 1.00 93.88 107 GLN A N 1
ATOM 847 C CA . GLN A 1 107 ? -12.396 4.914 -5.314 1.00 93.88 107 GLN A CA 1
ATOM 848 C C . GLN A 1 107 ? -13.893 4.828 -5.047 1.00 93.88 107 GLN A C 1
ATOM 850 O O . GLN A 1 107 ? -14.320 5.204 -3.965 1.00 93.88 107 GLN A O 1
ATOM 855 N N . ASP A 1 108 ? -14.678 4.248 -5.945 1.00 93.50 108 ASP A N 1
ATOM 856 C CA . ASP A 1 108 ? -16.124 4.090 -5.768 1.00 93.50 108 ASP A CA 1
ATOM 857 C C . ASP A 1 108 ? -16.449 3.302 -4.491 1.00 93.50 108 ASP A C 1
ATOM 859 O O . ASP A 1 108 ? -17.445 3.544 -3.800 1.00 93.50 108 ASP A O 1
ATOM 863 N N . LYS A 1 109 ? -15.572 2.361 -4.121 1.00 94.62 109 LYS A N 1
ATOM 864 C CA . LYS A 1 109 ? -15.745 1.556 -2.917 1.00 94.62 109 LYS A CA 1
ATOM 865 C C . LYS A 1 109 ? -15.297 2.262 -1.635 1.00 94.62 109 LYS A C 1
ATOM 867 O O . LYS A 1 109 ? -15.980 2.111 -0.625 1.00 94.62 109 LYS A O 1
ATOM 872 N N . TRP A 1 110 ? -14.195 3.002 -1.627 1.00 94.69 110 TRP A N 1
ATOM 873 C CA . TRP A 1 110 ? -13.563 3.468 -0.382 1.00 94.69 110 TRP A CA 1
ATOM 874 C C . TRP A 1 110 ? -13.405 4.981 -0.273 1.00 94.69 110 TRP A C 1
ATOM 876 O O . TRP A 1 110 ? -12.979 5.483 0.773 1.00 94.69 110 TRP A O 1
ATOM 886 N N . ARG A 1 111 ? -13.733 5.738 -1.320 1.00 87.75 111 ARG A N 1
ATOM 887 C CA . ARG A 1 111 ? -13.843 7.194 -1.252 1.00 87.75 111 ARG A CA 1
ATOM 888 C C . ARG A 1 111 ? -15.029 7.535 -0.359 1.00 87.75 111 ARG A C 1
ATOM 890 O O . ARG A 1 111 ? -16.153 7.115 -0.598 1.00 87.75 111 ARG A O 1
ATOM 897 N N . SER A 1 112 ? -14.736 8.251 0.714 1.00 83.88 112 SER A N 1
ATOM 898 C CA . SER A 1 112 ? -15.722 8.721 1.676 1.00 83.88 112 SER A CA 1
ATOM 899 C C . SER A 1 112 ? -15.325 10.128 2.073 1.00 83.88 112 SER A C 1
ATOM 901 O O . SER A 1 112 ? -14.146 10.378 2.335 1.00 83.88 112 SER A O 1
ATOM 903 N N . ASP A 1 113 ? -16.307 11.019 2.129 1.00 76.94 113 ASP A N 1
ATOM 904 C CA . ASP A 1 113 ? -16.115 12.391 2.603 1.00 76.94 113 ASP A CA 1
ATOM 905 C C . ASP A 1 113 ? -15.906 12.424 4.125 1.00 76.94 113 ASP A C 1
ATOM 907 O O . ASP A 1 113 ? -15.352 13.375 4.671 1.00 76.94 113 ASP A O 1
ATOM 911 N N . LYS A 1 114 ? -16.302 11.348 4.820 1.00 84.31 114 LYS A N 1
ATOM 912 C CA . LYS A 1 114 ? -16.120 11.161 6.261 1.00 84.31 114 LYS A CA 1
ATOM 913 C C . LYS A 1 114 ? -14.939 10.228 6.508 1.00 84.31 114 LYS A C 1
ATOM 915 O O . LYS A 1 114 ? -15.083 9.007 6.647 1.00 84.31 114 LYS A O 1
ATOM 920 N N . ARG A 1 115 ? -13.749 10.822 6.529 1.00 91.75 115 ARG A N 1
ATOM 921 C CA . ARG A 1 115 ? -12.511 10.171 6.962 1.00 91.75 115 ARG A CA 1
ATOM 922 C C . ARG A 1 115 ? -11.946 10.926 8.145 1.00 91.75 115 ARG A C 1
ATOM 924 O O . ARG A 1 115 ? -11.744 12.133 8.076 1.00 91.75 115 ARG A O 1
ATOM 931 N N . GLU A 1 116 ? -11.658 10.192 9.202 1.00 94.69 116 GLU A N 1
ATOM 932 C CA . GLU A 1 116 ? -10.982 10.719 10.376 1.00 94.69 116 GLU A CA 1
ATOM 933 C C . GLU A 1 116 ? -9.534 10.242 10.336 1.00 94.69 116 GLU A C 1
ATOM 935 O O . GLU A 1 116 ? -9.274 9.042 10.223 1.00 94.69 116 GLU A O 1
ATOM 940 N N . ALA A 1 117 ? -8.582 11.172 10.356 1.00 95.19 117 ALA A N 1
ATOM 941 C CA . ALA A 1 117 ? -7.179 10.808 10.485 1.00 95.19 117 ALA A CA 1
ATOM 942 C C . ALA A 1 117 ? -6.947 10.262 11.896 1.00 95.19 117 ALA A C 1
ATOM 944 O O . ALA A 1 117 ? -7.344 10.892 12.871 1.00 95.19 117 ALA A O 1
ATOM 945 N N . ILE A 1 118 ? -6.299 9.106 11.993 1.00 94.94 118 ILE A N 1
ATOM 946 C CA . ILE A 1 118 ? -6.020 8.445 13.266 1.00 94.94 118 ILE A CA 1
ATOM 947 C C . ILE A 1 118 ? -4.524 8.184 13.383 1.00 94.94 118 ILE A C 1
ATOM 949 O O . ILE A 1 118 ? -3.841 7.847 12.410 1.00 94.94 118 ILE A O 1
ATOM 953 N N . THR A 1 119 ? -3.993 8.356 14.586 1.00 94.00 119 THR A N 1
ATOM 954 C CA . THR A 1 119 ? -2.580 8.113 14.842 1.00 94.00 119 THR A CA 1
ATOM 955 C C . THR A 1 119 ? -2.299 6.622 14.979 1.00 94.00 119 THR A C 1
ATOM 957 O O . THR A 1 119 ? -3.131 5.819 15.408 1.00 94.00 119 THR A O 1
ATOM 960 N N . ARG A 1 120 ? -1.056 6.241 14.682 1.00 91.75 120 ARG A N 1
ATOM 961 C CA . ARG A 1 120 ? -0.574 4.876 14.907 1.00 91.75 120 ARG A CA 1
ATOM 962 C C . ARG A 1 120 ? -0.792 4.413 16.352 1.00 91.75 120 ARG A C 1
ATOM 964 O O . ARG A 1 120 ? -1.251 3.297 16.558 1.00 91.75 120 ARG A O 1
ATOM 971 N N . LYS A 1 121 ? -0.507 5.277 17.334 1.00 91.12 121 LYS A N 1
ATOM 972 C CA . LYS A 1 121 ? -0.658 4.960 18.764 1.00 91.12 121 LYS A CA 1
ATOM 973 C C . LYS A 1 121 ? -2.107 4.634 19.134 1.00 91.12 121 LYS A C 1
ATOM 975 O O . LYS A 1 121 ? -2.347 3.708 19.901 1.00 91.12 121 LYS A O 1
ATOM 980 N N . GLU A 1 122 ? -3.071 5.372 18.586 1.00 91.50 122 GLU A N 1
ATOM 981 C CA . GLU A 1 122 ? -4.499 5.120 18.824 1.00 91.50 122 GLU A CA 1
ATOM 982 C C . GLU A 1 122 ? -4.945 3.782 18.229 1.00 91.50 122 GLU A C 1
ATOM 984 O O . GLU A 1 122 ? -5.669 3.026 18.880 1.00 91.50 122 GLU A O 1
ATOM 989 N N . ILE A 1 123 ? -4.464 3.442 17.030 1.00 91.25 123 ILE A N 1
ATOM 990 C CA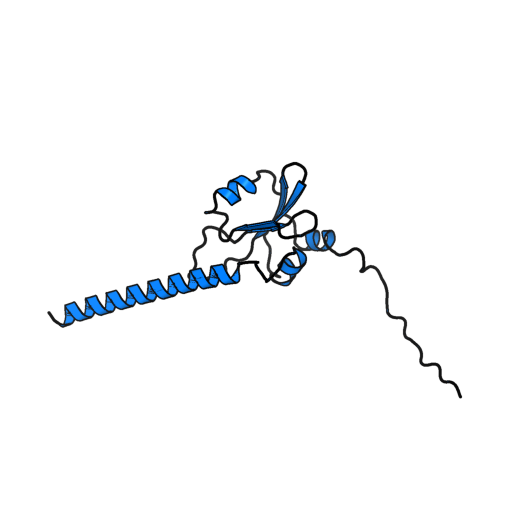 . ILE A 1 123 ? -4.727 2.132 16.421 1.00 91.25 123 ILE A CA 1
ATOM 991 C C . ILE A 1 123 ? -4.086 1.009 17.228 1.00 91.25 123 ILE A C 1
ATOM 993 O O . ILE A 1 123 ? -4.748 0.019 17.520 1.00 91.25 123 ILE A O 1
ATOM 997 N N . GLU A 1 124 ? -2.823 1.151 17.621 1.00 89.88 124 GLU A N 1
ATOM 998 C CA . GLU A 1 124 ? -2.130 0.129 18.410 1.00 89.88 124 GLU A CA 1
ATOM 999 C C . GLU A 1 124 ? -2.833 -0.120 19.748 1.00 89.88 124 GLU A C 1
ATOM 1001 O O . GLU A 1 124 ? -2.942 -1.268 20.164 1.00 89.88 124 GLU A O 1
ATOM 1006 N N . LYS A 1 125 ? -3.390 0.924 20.376 1.00 88.00 125 LYS A N 1
ATOM 1007 C CA . LYS A 1 125 ? -4.230 0.784 21.573 1.00 88.00 125 LYS A CA 1
ATOM 1008 C C . LYS A 1 125 ? -5.554 0.067 21.282 1.00 88.00 125 LYS A C 1
ATOM 1010 O O . LYS A 1 125 ? -6.017 -0.710 22.106 1.00 88.00 125 LYS A O 1
ATOM 1015 N N . THR A 1 126 ? -6.163 0.331 20.127 1.00 86.69 126 THR A N 1
ATOM 1016 C CA . THR A 1 126 ? -7.463 -0.246 19.738 1.00 86.69 126 THR A CA 1
ATOM 1017 C C . THR A 1 126 ? -7.357 -1.733 19.388 1.00 86.69 126 THR A C 1
ATOM 1019 O O . THR A 1 126 ? -8.258 -2.502 19.703 1.00 86.69 126 THR A O 1
ATOM 1022 N N . PHE A 1 127 ? -6.255 -2.142 18.755 1.00 82.50 127 PHE A N 1
ATOM 1023 C CA . PHE A 1 127 ? -6.032 -3.510 18.270 1.00 82.50 127 PHE A CA 1
ATOM 1024 C C . PHE A 1 127 ? -5.023 -4.295 19.111 1.00 82.50 127 PHE A C 1
ATOM 1026 O O . PHE A 1 127 ? -4.596 -5.380 18.713 1.00 82.50 127 PHE A O 1
ATOM 1033 N N . GLN A 1 128 ? -4.626 -3.773 20.274 1.00 76.06 128 GLN A N 1
ATOM 1034 C CA . GLN A 1 128 ? -3.843 -4.553 21.219 1.00 76.06 128 GLN A CA 1
ATOM 1035 C C . GLN A 1 128 ? -4.706 -5.710 21.735 1.00 76.06 128 GLN A C 1
ATOM 1037 O O . GLN A 1 128 ? -5.809 -5.473 22.233 1.00 76.06 128 GLN A O 1
ATOM 1042 N N . PRO A 1 129 ? -4.239 -6.968 21.632 1.00 59.22 129 PRO A N 1
ATOM 1043 C CA . PRO A 1 129 ? -4.954 -8.083 22.229 1.00 59.22 129 PRO A CA 1
ATOM 1044 C C . PRO A 1 129 ? -5.074 -7.822 23.732 1.00 59.22 129 PRO A C 1
ATOM 1046 O O . PRO A 1 129 ? -4.088 -7.466 24.378 1.00 59.22 129 PRO A O 1
ATOM 1049 N N . ALA A 1 130 ? -6.271 -8.015 24.288 1.00 55.38 130 ALA A N 1
ATOM 1050 C CA . ALA A 1 130 ? -6.634 -7.731 25.681 1.00 55.38 130 ALA A CA 1
ATOM 1051 C C . ALA A 1 130 ? -5.866 -8.554 26.751 1.00 55.38 130 ALA A C 1
ATOM 1053 O O . ALA A 1 130 ? -6.317 -8.670 27.883 1.00 55.38 130 ALA A O 1
ATOM 1054 N N . GLY A 1 131 ? -4.713 -9.142 26.417 1.00 50.88 131 GLY A N 1
ATOM 1055 C CA . GLY A 1 131 ? -3.966 -10.099 27.234 1.00 50.88 131 GLY A CA 1
ATOM 1056 C C . GLY A 1 131 ? -2.551 -9.669 27.626 1.00 50.88 131 GLY A C 1
ATOM 1057 O O . GLY A 1 131 ? -1.720 -10.533 27.884 1.00 50.88 131 GLY A O 1
ATOM 1058 N N . ARG A 1 132 ? -2.229 -8.369 27.654 1.00 51.00 132 ARG A N 1
ATOM 1059 C CA . ARG A 1 132 ? -0.949 -7.889 28.215 1.00 51.00 132 ARG A CA 1
ATOM 1060 C C . ARG A 1 132 ? -1.145 -6.804 29.271 1.00 51.00 132 ARG A C 1
ATOM 1062 O O . ARG A 1 132 ? -0.493 -5.769 29.234 1.00 51.00 132 ARG A O 1
ATOM 1069 N N . ALA A 1 133 ? -2.058 -7.066 30.198 1.00 50.22 133 ALA A N 1
ATOM 1070 C CA . ALA A 1 133 ? -2.023 -6.471 31.524 1.00 50.22 133 ALA A CA 1
ATOM 1071 C C . ALA A 1 133 ? -1.428 -7.522 32.478 1.00 50.22 133 ALA A C 1
ATOM 1073 O O . ALA A 1 133 ? -1.988 -8.602 32.612 1.00 50.22 133 ALA A O 1
ATOM 1074 N N . ASP A 1 134 ? -0.260 -7.200 33.034 1.00 56.09 134 ASP A N 1
ATOM 1075 C CA . ASP A 1 134 ? 0.368 -7.720 34.255 1.00 56.09 134 ASP A CA 1
ATOM 1076 C C . ASP A 1 134 ? 0.518 -9.235 34.482 1.00 56.09 134 ASP A C 1
ATOM 1078 O O . ASP A 1 134 ? -0.423 -9.978 34.734 1.00 56.09 134 ASP A O 1
ATOM 1082 N N . GLY A 1 135 ? 1.778 -9.676 34.525 1.00 50.34 135 GLY A N 1
ATOM 1083 C CA . GLY A 1 135 ? 2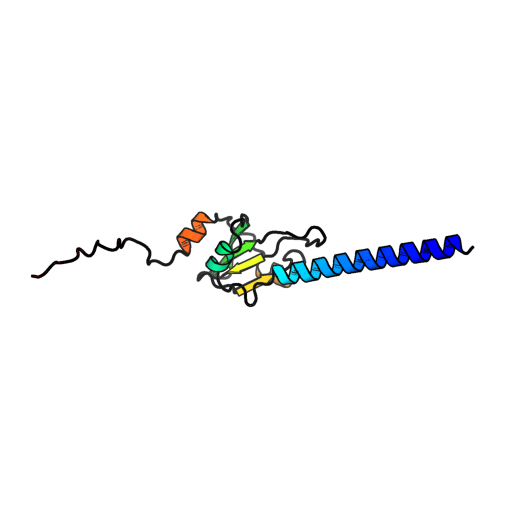.147 -11.021 34.960 1.00 50.34 135 GLY A CA 1
ATOM 1084 C C . GLY A 1 135 ? 3.651 -11.245 34.940 1.00 50.34 135 GLY A C 1
ATOM 1085 O O . GLY A 1 135 ? 4.156 -12.040 34.155 1.00 50.34 135 GLY A O 1
ATOM 1086 N N . SER A 1 136 ? 4.364 -10.493 35.777 1.00 52.84 136 SER A N 1
ATOM 1087 C CA . SER A 1 136 ? 5.750 -10.757 36.172 1.00 52.84 136 SER A CA 1
ATOM 1088 C C . SER A 1 136 ? 5.968 -12.262 36.430 1.00 52.84 136 SER A C 1
ATOM 1090 O O . SER A 1 136 ? 5.195 -12.833 37.205 1.00 52.84 136 SER A O 1
ATOM 1092 N N . PRO A 1 137 ? 6.974 -12.937 35.841 1.00 50.66 137 PRO A N 1
ATOM 1093 C CA . PRO A 1 137 ? 7.354 -14.253 36.323 1.00 50.66 137 PRO A CA 1
ATOM 1094 C C . PRO A 1 137 ? 7.982 -14.067 37.704 1.00 50.66 137 PRO A C 1
ATOM 1096 O O . PRO A 1 137 ? 9.090 -13.546 37.840 1.00 50.66 137 PRO A O 1
ATOM 1099 N N . ALA A 1 138 ? 7.223 -14.455 38.730 1.00 51.38 138 ALA A N 1
ATOM 1100 C CA . ALA A 1 138 ? 7.724 -14.633 40.078 1.00 51.38 138 ALA A CA 1
ATOM 1101 C C . ALA A 1 138 ? 9.015 -15.456 40.020 1.00 51.38 138 ALA A C 1
ATOM 1103 O O . ALA A 1 138 ? 9.064 -16.525 39.406 1.00 51.38 138 ALA A O 1
ATOM 1104 N N . ALA A 1 139 ? 10.056 -14.913 40.642 1.00 55.12 139 ALA A N 1
ATOM 1105 C CA . ALA A 1 139 ? 11.288 -15.611 40.930 1.00 55.12 139 ALA A CA 1
ATOM 1106 C C . ALA A 1 139 ? 10.954 -16.940 41.625 1.00 55.12 139 ALA A C 1
ATOM 1108 O O . ALA A 1 139 ? 10.486 -16.960 42.761 1.00 55.12 139 ALA A O 1
ATOM 1109 N N . GLY A 1 140 ? 11.154 -18.045 40.908 1.00 54.00 140 GLY A N 1
ATOM 1110 C CA . GLY A 1 140 ? 11.164 -19.383 41.479 1.00 54.00 140 GLY A CA 1
ATOM 1111 C C . GLY A 1 140 ? 12.478 -19.575 42.219 1.00 54.00 140 GLY A C 1
ATOM 1112 O O . GLY A 1 140 ? 13.506 -19.868 41.615 1.00 54.00 140 GLY A O 1
ATOM 1113 N N . GLU A 1 141 ? 12.425 -19.335 43.519 1.00 56.41 141 GLU A N 1
ATOM 1114 C CA . GLU A 1 141 ? 13.460 -19.603 44.507 1.00 56.41 141 GLU A CA 1
ATOM 1115 C C . GLU A 1 141 ? 13.839 -21.101 44.473 1.00 56.41 141 GLU A C 1
ATOM 1117 O O . GLU A 1 141 ? 12.956 -21.957 44.595 1.00 56.41 141 GLU A O 1
ATOM 1122 N N . PRO A 1 142 ? 15.118 -21.473 44.274 1.00 62.91 142 PRO A N 1
ATOM 1123 C CA . PRO A 1 142 ? 15.528 -22.867 44.352 1.00 62.91 142 PRO A CA 1
ATOM 1124 C C . PRO A 1 142 ? 15.507 -23.314 45.819 1.00 62.91 142 PRO A C 1
ATOM 1126 O O . PRO A 1 142 ? 16.423 -23.021 46.586 1.00 62.91 142 PRO A O 1
ATOM 1129 N N . SER A 1 143 ? 14.451 -24.037 46.210 1.00 63.69 143 SER A N 1
ATOM 1130 C CA . SER A 1 143 ? 14.425 -24.780 47.473 1.00 63.69 143 SER A CA 1
ATOM 1131 C C . SER A 1 143 ? 15.503 -25.856 47.447 1.00 63.69 143 SER A C 1
ATOM 1133 O O . SER A 1 143 ? 15.375 -26.883 46.780 1.00 63.69 143 SER A O 1
ATOM 1135 N N . ALA A 1 144 ? 16.568 -25.595 48.197 1.00 69.19 144 ALA A N 1
ATOM 1136 C CA . ALA A 1 144 ? 17.454 -26.616 48.712 1.00 69.19 144 ALA A CA 1
ATOM 1137 C C . ALA A 1 144 ? 16.646 -27.569 49.603 1.00 69.19 144 ALA A C 1
ATOM 1139 O O . ALA A 1 144 ? 15.931 -27.132 50.505 1.00 69.19 144 ALA A O 1
ATOM 1140 N N . HIS A 1 145 ? 16.791 -28.866 49.368 1.00 56.78 145 HIS A N 1
ATOM 1141 C CA . HIS A 1 145 ? 16.454 -29.890 50.346 1.00 56.78 145 HIS A CA 1
ATOM 1142 C C . HIS A 1 145 ? 17.645 -30.857 50.495 1.00 56.78 145 HIS A C 1
ATOM 1144 O O . HIS A 1 145 ? 18.443 -30.962 49.561 1.00 56.78 145 HIS A O 1
ATOM 1150 N N . PRO A 1 146 ? 17.796 -31.437 51.700 1.00 68.12 146 PRO A N 1
ATOM 1151 C CA . PRO A 1 146 ? 19.062 -31.841 52.325 1.00 68.12 146 PRO A CA 1
ATOM 1152 C C . PRO A 1 146 ? 19.691 -33.130 51.793 1.00 68.12 146 PRO A C 1
ATOM 1154 O O . PRO A 1 146 ? 18.946 -33.996 51.281 1.00 68.12 146 PRO A O 1
#

Radius of gyration: 24.28 Å; chains: 1; bounding box: 52×44×96 Å

Foldseek 3Di:
DVVVVVVVVVVVVVVVVLVVVLVVLQVVLLVVPDCPPQDFFQVSVCVVQVPFQFKKWDDDPNWIKIKTFGDDDGPRHDAPGGKIFIAGLQRTTDDIDNHCPPDPVSCVVPVDPDIDTDGPVRVCVSNPPPPPDDDPPPPPDDDDDD

pLDDT: mean 88.33, std 12.99, range [50.22, 98.19]

Secondary structure (DSSP, 8-state):
-HHHHHHHHHHHHHHHHHHHHHHHHHHHHHHHH--TTT-SBHHHHHHH-TT---EEEEEETTEEEEEEE-----SS---SS--EEEE-TTSBEEEEES-TTS-HHHHHHH--S-EEE--HHHHHHHSS-TT-S-------------